Protein AF-A0AA39RAJ3-F1 (afdb_monomer_lite)

Structure (mmCIF, N/CA/C/O backbone):
data_AF-A0AA39RAJ3-F1
#
_entry.id   AF-A0AA39RAJ3-F1
#
loop_
_atom_site.group_PDB
_atom_site.id
_atom_site.type_symbol
_atom_site.label_atom_id
_atom_site.label_alt_id
_atom_site.label_comp_id
_atom_site.label_asym_id
_atom_site.label_entity_id
_atom_site.label_seq_id
_atom_site.pdbx_PDB_ins_code
_atom_site.Cartn_x
_atom_site.Cartn_y
_atom_site.Cartn_z
_atom_site.occupancy
_atom_site.B_iso_or_equiv
_atom_site.auth_seq_id
_atom_site.auth_comp_id
_atom_site.auth_asym_id
_atom_site.auth_atom_id
_atom_site.pdbx_PDB_model_num
ATOM 1 N N . MET A 1 1 ? -23.810 -35.023 -17.072 1.00 69.50 1 MET A N 1
ATOM 2 C CA . MET A 1 1 ? -22.510 -34.755 -17.723 1.00 69.50 1 MET A CA 1
ATOM 3 C C . MET A 1 1 ? -21.591 -34.206 -16.644 1.00 69.50 1 MET A C 1
ATOM 5 O O . MET A 1 1 ? -21.916 -33.168 -16.088 1.00 69.50 1 MET A O 1
ATOM 9 N N . TYR A 1 2 ? -20.558 -34.946 -16.240 1.00 70.69 2 TYR A N 1
ATOM 10 C CA . TYR A 1 2 ? -19.633 -34.488 -15.194 1.00 70.69 2 TYR A CA 1
ATOM 11 C C . TYR A 1 2 ? -18.594 -33.528 -15.793 1.00 70.69 2 TYR A C 1
ATOM 13 O O . TYR A 1 2 ? -18.220 -33.723 -16.954 1.00 70.69 2 TYR A O 1
ATOM 21 N N . PRO A 1 3 ? -18.133 -32.505 -15.050 1.00 80.19 3 PRO A N 1
ATOM 22 C CA . PRO A 1 3 ? -17.072 -31.625 -15.527 1.00 80.19 3 PRO A CA 1
ATOM 23 C C . PRO A 1 3 ? -15.796 -32.436 -15.785 1.00 80.19 3 PRO A C 1
ATOM 25 O O . PRO A 1 3 ? -15.388 -33.248 -14.953 1.00 80.19 3 PRO A O 1
ATOM 28 N N . GLN A 1 4 ? -15.185 -32.233 -16.953 1.00 83.88 4 GLN A N 1
ATOM 29 C CA . GLN A 1 4 ? -13.882 -32.806 -17.279 1.00 83.88 4 GLN A CA 1
ATOM 30 C C . GLN A 1 4 ? -12.780 -31.861 -16.804 1.00 83.88 4 GLN A C 1
ATOM 32 O O . GLN A 1 4 ? -12.799 -30.671 -17.118 1.00 83.88 4 GLN A O 1
ATOM 37 N N . TRP A 1 5 ? -11.817 -32.394 -16.058 1.00 88.38 5 TRP A N 1
ATOM 38 C CA . TRP A 1 5 ? -10.668 -31.640 -15.569 1.00 88.38 5 TRP A CA 1
ATOM 39 C C . TRP A 1 5 ? -9.470 -31.839 -16.491 1.00 88.38 5 TRP A C 1
ATOM 41 O O . TRP A 1 5 ? -9.233 -32.932 -17.004 1.00 88.38 5 TRP A O 1
ATOM 51 N N . ARG A 1 6 ? -8.687 -30.778 -16.667 1.00 90.00 6 ARG A N 1
ATOM 52 C CA . ARG A 1 6 ? -7.407 -30.797 -17.374 1.00 90.00 6 ARG A CA 1
ATOM 53 C C . ARG A 1 6 ? -6.354 -30.185 -16.464 1.00 90.00 6 ARG A C 1
ATOM 55 O O . ARG A 1 6 ? -6.543 -29.079 -15.965 1.00 90.00 6 ARG A O 1
ATOM 62 N N . TYR A 1 7 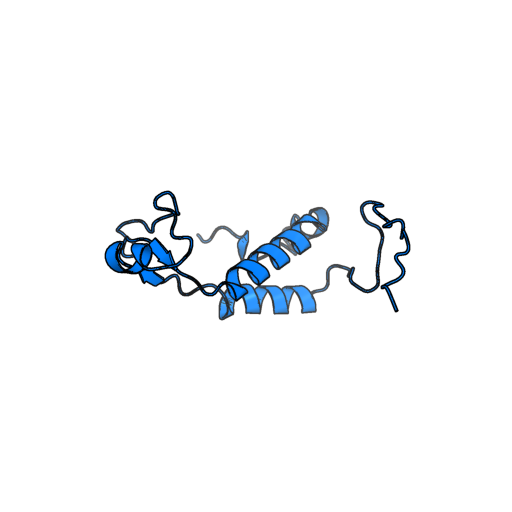? -5.228 -30.872 -16.313 1.00 90.81 7 TYR A N 1
ATOM 63 C CA . TYR A 1 7 ? -4.045 -30.296 -15.684 1.00 90.81 7 TYR A CA 1
ATOM 64 C C . TYR A 1 7 ? -3.390 -29.305 -16.647 1.00 90.81 7 TYR A C 1
ATOM 66 O O . TYR A 1 7 ? -3.108 -29.634 -17.800 1.00 90.81 7 TYR A O 1
ATOM 74 N N . VAL A 1 8 ? -3.166 -28.082 -16.175 1.00 89.81 8 VAL A N 1
ATOM 75 C CA . VAL A 1 8 ? -2.406 -27.054 -16.889 1.00 89.81 8 VAL A CA 1
ATOM 76 C C . VAL A 1 8 ? -1.191 -26.729 -16.043 1.00 89.81 8 VAL A C 1
ATOM 78 O O . VAL A 1 8 ? -1.331 -26.360 -14.879 1.00 89.81 8 VAL A O 1
ATOM 81 N N . GLN A 1 9 ? 0.001 -26.883 -16.614 1.00 89.44 9 GLN A N 1
ATOM 82 C CA . GLN A 1 9 ? 1.218 -26.440 -15.951 1.00 89.44 9 GLN A CA 1
ATOM 83 C C . GLN A 1 9 ? 1.277 -24.913 -16.011 1.00 89.44 9 GLN A C 1
ATOM 85 O O . GLN A 1 9 ? 1.274 -24.325 -17.091 1.00 89.44 9 GLN A O 1
ATOM 90 N N . PHE A 1 10 ? 1.305 -24.277 -14.844 1.00 86.56 10 PHE A N 1
ATOM 91 C CA . PHE A 1 10 ? 1.506 -22.839 -14.735 1.00 86.56 10 PHE A CA 1
ATOM 92 C C . PHE A 1 10 ? 2.958 -22.481 -15.080 1.00 86.56 10 PHE A C 1
ATOM 94 O O . PHE A 1 10 ? 3.891 -23.124 -14.594 1.00 86.56 10 PHE A O 1
ATOM 101 N N . ASN A 1 11 ? 3.151 -21.446 -15.901 1.00 85.12 11 ASN A N 1
ATOM 102 C CA . ASN A 1 11 ? 4.473 -20.886 -16.157 1.00 85.12 11 ASN A CA 1
ATOM 103 C C . ASN A 1 11 ? 4.895 -20.001 -14.972 1.00 85.12 11 ASN A C 1
ATOM 105 O O . ASN A 1 11 ? 4.522 -18.834 -14.897 1.00 85.12 11 ASN A O 1
ATOM 109 N N . GLY A 1 12 ? 5.656 -20.579 -14.042 1.00 83.69 12 GLY A N 1
ATOM 110 C CA . GLY A 1 12 ? 6.154 -19.904 -12.839 1.00 83.69 12 GLY A CA 1
ATOM 111 C C . GLY A 1 12 ? 7.522 -19.240 -12.987 1.00 83.69 12 GLY A C 1
ATOM 112 O O . GLY A 1 12 ? 8.151 -18.941 -11.974 1.00 83.69 12 GLY A O 1
ATOM 113 N N . THR A 1 13 ? 8.026 -19.049 -14.210 1.00 88.56 13 THR A N 1
ATOM 114 C CA . THR A 1 13 ? 9.309 -18.371 -14.426 1.00 88.56 13 THR A CA 1
ATOM 115 C C . THR A 1 13 ? 9.264 -16.947 -13.864 1.00 88.56 13 THR A C 1
ATOM 117 O O . THR A 1 13 ? 8.475 -16.111 -14.303 1.00 88.56 13 THR A O 1
ATOM 120 N N . LEU A 1 14 ? 10.137 -16.661 -12.893 1.00 81.81 14 LEU A N 1
ATOM 121 C CA . LEU A 1 14 ? 10.258 -15.333 -12.292 1.00 81.81 14 LEU A CA 1
ATOM 122 C C . LEU A 1 14 ? 10.655 -14.300 -13.355 1.00 81.81 14 LEU A C 1
ATOM 124 O O . LEU A 1 14 ? 11.609 -14.506 -14.101 1.00 81.81 14 LEU A O 1
ATOM 128 N N . GLY A 1 15 ? 9.911 -13.194 -13.422 1.00 77.69 15 GLY A N 1
ATOM 129 C CA . GLY A 1 15 ? 10.146 -12.118 -14.389 1.00 77.69 15 GLY A CA 1
ATOM 130 C C . GLY A 1 15 ? 9.638 -12.394 -15.809 1.00 77.69 15 GLY A C 1
ATOM 131 O O . GLY A 1 15 ? 9.877 -11.574 -16.697 1.00 77.69 15 GLY A O 1
ATOM 132 N N . HIS A 1 16 ? 8.930 -13.508 -16.044 1.00 83.69 16 HIS A N 1
ATOM 133 C CA . HIS A 1 16 ? 8.302 -13.773 -17.337 1.00 83.69 16 HIS A CA 1
ATOM 134 C C . HIS A 1 16 ? 7.307 -12.664 -17.692 1.00 83.69 16 HIS A C 1
ATOM 136 O O . HIS A 1 16 ? 6.356 -12.405 -16.953 1.00 83.69 16 HIS A O 1
ATOM 142 N N . GLN A 1 17 ? 7.541 -12.015 -18.832 1.00 84.06 17 GLN A N 1
ATOM 143 C CA . GLN A 1 17 ? 6.652 -10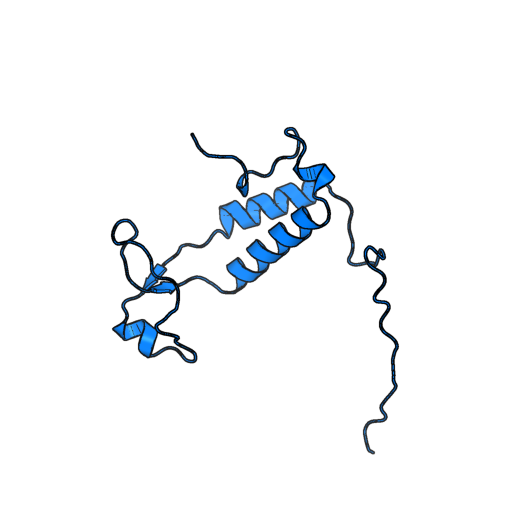.980 -19.337 1.00 84.06 17 GLN A CA 1
ATOM 144 C C . GLN A 1 17 ? 5.372 -11.621 -19.882 1.00 84.06 17 GLN A C 1
ATOM 146 O O . GLN A 1 17 ? 5.417 -12.589 -20.639 1.00 84.06 17 GLN A O 1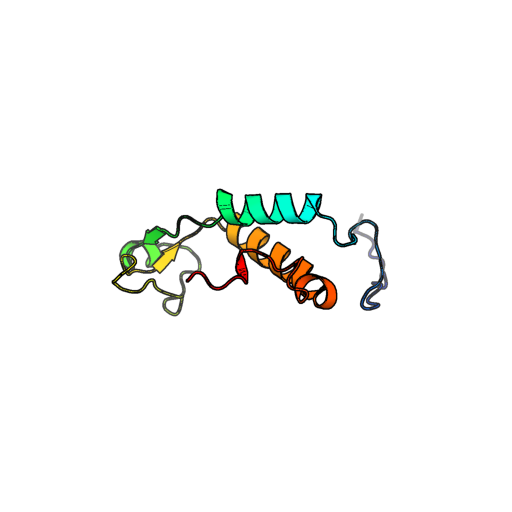
ATOM 151 N N . THR A 1 18 ? 4.233 -11.066 -19.495 1.00 84.88 18 THR A N 1
ATOM 152 C CA . THR A 1 18 ? 2.895 -11.429 -19.966 1.00 84.88 18 THR A CA 1
ATOM 153 C C . THR A 1 18 ? 2.207 -10.186 -20.529 1.00 84.88 18 THR A C 1
ATOM 155 O O . THR A 1 18 ? 2.723 -9.078 -20.421 1.00 84.88 18 THR A O 1
ATOM 158 N N . GLU A 1 19 ? 1.005 -10.326 -21.078 1.00 85.88 19 GLU A N 1
ATOM 159 C CA . GLU A 1 19 ? 0.182 -9.162 -21.451 1.00 85.88 19 GLU A CA 1
ATOM 160 C C . GLU A 1 19 ? -0.167 -8.251 -20.252 1.00 85.88 19 GLU A C 1
ATOM 162 O O . GLU A 1 19 ? -0.529 -7.092 -20.438 1.00 85.88 19 GLU A O 1
ATOM 167 N N . TRP A 1 20 ? -0.030 -8.764 -19.023 1.00 81.31 20 TRP A N 1
ATOM 168 C CA . TRP A 1 20 ? -0.301 -8.053 -17.771 1.00 81.31 20 TRP A CA 1
ATOM 169 C C . TRP A 1 20 ? 0.958 -7.460 -17.125 1.00 81.31 20 TRP A C 1
ATOM 171 O O . TRP A 1 20 ? 0.851 -6.746 -16.128 1.00 81.31 20 TRP A O 1
ATOM 181 N N . THR A 1 21 ? 2.150 -7.748 -17.658 1.00 82.50 21 THR A N 1
ATOM 182 C CA . THR A 1 21 ? 3.386 -7.081 -17.228 1.00 82.50 21 THR A CA 1
ATOM 183 C C . THR A 1 21 ? 3.600 -5.820 -18.050 1.00 82.50 21 THR A C 1
ATOM 185 O O . THR A 1 21 ? 3.391 -5.822 -19.260 1.00 82.50 21 THR A O 1
ATOM 188 N N . GLY A 1 22 ? 4.047 -4.748 -17.403 1.00 82.00 22 GLY A N 1
ATOM 189 C CA . GLY A 1 22 ? 4.358 -3.491 -18.070 1.00 82.00 22 GLY A CA 1
ATOM 190 C C . GLY A 1 22 ? 5.687 -2.926 -17.596 1.00 82.00 22 GLY A C 1
ATOM 191 O O . GLY A 1 22 ? 6.108 -3.177 -16.470 1.00 82.00 22 GLY A O 1
ATOM 192 N N . GLU A 1 23 ? 6.331 -2.155 -18.465 1.00 85.38 23 GLU A N 1
ATOM 193 C CA . GLU A 1 23 ? 7.498 -1.354 -18.104 1.00 85.38 23 GLU A CA 1
ATOM 194 C C . GLU A 1 23 ? 7.099 -0.175 -17.203 1.00 85.38 23 GLU A C 1
ATOM 196 O O . GLU A 1 23 ? 5.929 0.229 -17.141 1.00 85.38 23 GLU A O 1
ATOM 201 N N . THR A 1 24 ? 8.082 0.405 -16.512 1.00 84.88 24 THR A N 1
ATOM 202 C CA . THR A 1 24 ? 7.885 1.652 -15.769 1.00 84.88 24 THR A CA 1
ATOM 203 C C . THR A 1 24 ? 7.629 2.797 -16.744 1.00 84.88 24 THR A C 1
ATOM 205 O O . THR A 1 24 ? 8.378 2.995 -17.700 1.00 84.88 24 THR A O 1
ATOM 208 N N . ARG A 1 25 ? 6.540 3.548 -16.535 1.00 87.06 25 ARG A N 1
ATOM 209 C CA . ARG A 1 25 ? 6.154 4.664 -17.408 1.00 87.06 25 ARG A CA 1
ATOM 210 C C . ARG A 1 25 ? 5.552 5.816 -16.597 1.00 87.06 25 ARG A C 1
ATOM 212 O O . ARG A 1 25 ? 4.743 5.540 -15.701 1.00 87.06 25 ARG A O 1
ATOM 219 N N . PRO A 1 26 ? 5.864 7.084 -16.928 1.00 87.19 26 PRO A N 1
ATOM 220 C CA . PRO A 1 26 ? 5.384 8.244 -16.176 1.00 87.19 26 PRO A CA 1
ATOM 221 C C . PRO A 1 26 ? 3.860 8.311 -16.034 1.00 87.19 26 PRO A C 1
ATOM 223 O O . PRO A 1 26 ? 3.356 8.742 -15.001 1.00 87.19 26 PRO A O 1
ATOM 226 N N . GLU A 1 27 ? 3.099 7.863 -17.033 1.00 89.38 27 GLU A N 1
ATOM 227 C CA . GLU A 1 27 ? 1.636 7.854 -16.965 1.00 89.38 27 GLU A CA 1
ATOM 228 C C . GLU A 1 27 ? 1.096 6.862 -15.926 1.00 89.38 27 GLU A C 1
ATOM 230 O O . GLU A 1 27 ? 0.101 7.143 -15.257 1.00 89.38 27 GLU A O 1
ATOM 235 N N . VAL A 1 28 ? 1.769 5.723 -15.745 1.00 87.06 28 VAL A N 1
ATOM 236 C CA . VAL A 1 28 ? 1.400 4.710 -14.746 1.00 87.06 28 VAL A CA 1
ATOM 237 C C . VAL A 1 28 ? 1.777 5.212 -13.351 1.00 87.06 28 VAL A C 1
ATOM 239 O O . VAL A 1 28 ? 1.042 4.985 -12.388 1.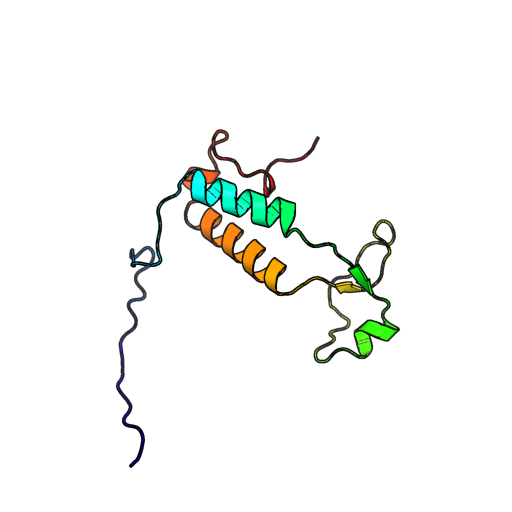00 87.06 28 VAL A O 1
ATOM 242 N N . ASP A 1 29 ? 2.885 5.941 -13.235 1.00 87.38 29 ASP A N 1
ATOM 243 C CA . ASP A 1 29 ? 3.276 6.621 -11.999 1.00 87.38 29 ASP A CA 1
ATOM 244 C C . ASP A 1 29 ? 2.282 7.713 -11.616 1.00 87.38 29 ASP A C 1
ATOM 246 O O . ASP A 1 29 ? 1.808 7.715 -10.484 1.00 87.38 29 ASP A O 1
ATOM 250 N N . ALA A 1 30 ? 1.862 8.554 -12.562 1.00 86.75 30 ALA A N 1
ATOM 251 C CA . ALA A 1 30 ? 0.866 9.594 -12.318 1.00 86.75 30 ALA A CA 1
ATOM 252 C C . ALA A 1 30 ? -0.484 9.018 -11.854 1.00 86.75 30 ALA A C 1
ATOM 254 O O . ALA A 1 30 ? -1.145 9.594 -10.990 1.00 86.75 30 ALA A O 1
ATOM 255 N N . VAL A 1 31 ? -0.910 7.872 -12.397 1.00 86.56 31 VAL A N 1
ATOM 256 C CA . VAL A 1 31 ? -2.112 7.172 -11.914 1.00 86.56 31 VAL A CA 1
ATOM 257 C C . VAL A 1 31 ? -1.895 6.619 -10.508 1.00 86.56 31 VAL A C 1
ATOM 259 O O . VAL A 1 31 ? -2.758 6.796 -9.653 1.00 86.56 31 VAL A O 1
ATOM 262 N N . GLY A 1 32 ? -0.740 6.003 -10.246 1.00 82.00 32 GLY A N 1
ATOM 263 C CA . GLY A 1 32 ? -0.377 5.516 -8.915 1.00 82.00 32 GLY A CA 1
ATOM 264 C C . GLY A 1 32 ? -0.326 6.637 -7.874 1.00 82.00 32 GLY A C 1
ATOM 265 O O . GLY A 1 32 ? -0.779 6.442 -6.750 1.00 82.00 32 GLY A O 1
ATOM 266 N N . GLU A 1 33 ? 0.154 7.823 -8.248 1.00 80.19 33 GLU A N 1
ATOM 267 C CA . GLU A 1 33 ? 0.150 9.018 -7.403 1.00 80.19 33 GLU A CA 1
ATOM 268 C C . GLU A 1 33 ? -1.254 9.555 -7.163 1.00 80.19 33 GLU A C 1
ATOM 270 O O . GLU A 1 33 ? -1.540 9.944 -6.040 1.00 80.19 33 GLU A O 1
ATOM 275 N N . LYS A 1 34 ? -2.147 9.532 -8.156 1.00 79.94 34 LYS A N 1
ATOM 276 C CA . LYS A 1 34 ? -3.561 9.885 -7.951 1.00 79.94 34 LYS A CA 1
ATOM 277 C C . LYS A 1 34 ? -4.271 8.873 -7.068 1.00 79.94 34 LYS A C 1
ATOM 279 O O . LYS A 1 34 ? -5.039 9.252 -6.204 1.00 79.94 34 LYS A O 1
ATOM 284 N N . TRP A 1 35 ? -4.008 7.580 -7.227 1.00 77.25 35 TRP A N 1
ATOM 285 C CA . TRP A 1 35 ? -4.568 6.571 -6.328 1.00 77.25 35 TRP A CA 1
ATOM 286 C C . TRP A 1 35 ? -4.004 6.696 -4.923 1.00 77.25 35 TRP A C 1
ATOM 288 O O . TRP A 1 35 ? -4.745 6.572 -3.960 1.00 77.25 35 TRP A O 1
ATOM 298 N N . ALA A 1 36 ? -2.711 6.975 -4.787 1.00 68.19 36 ALA A N 1
ATOM 299 C CA . ALA A 1 36 ? -2.157 7.317 -3.496 1.00 68.19 36 ALA A CA 1
ATOM 300 C C . ALA A 1 36 ? -2.851 8.584 -2.981 1.00 68.19 36 ALA A C 1
ATOM 302 O O . ALA A 1 36 ? -3.590 8.512 -2.033 1.00 68.19 36 ALA A O 1
ATOM 303 N N . HIS A 1 37 ? -2.729 9.737 -3.611 1.00 65.06 37 HIS A N 1
ATOM 304 C CA . HIS A 1 37 ? -3.244 10.998 -3.081 1.00 65.06 37 HIS A CA 1
ATOM 305 C C . HIS A 1 37 ? -4.778 11.057 -2.911 1.00 65.06 37 HIS A C 1
ATOM 307 O O . HIS A 1 37 ? -5.252 11.483 -1.862 1.00 65.06 37 HIS A O 1
ATOM 313 N N . ASP A 1 38 ? -5.544 10.603 -3.905 1.00 58.94 38 ASP A N 1
ATOM 314 C CA . ASP A 1 38 ? -7.007 10.746 -3.970 1.00 58.94 38 ASP A CA 1
ATOM 315 C C . ASP A 1 38 ? -7.757 9.513 -3.429 1.00 58.94 38 ASP A C 1
ATOM 317 O O . ASP A 1 38 ? -8.924 9.626 -3.056 1.00 58.94 38 ASP A O 1
ATOM 321 N N . LEU A 1 39 ? -7.114 8.334 -3.378 1.00 56.06 39 LEU A N 1
ATOM 322 C CA . LEU A 1 39 ? -7.666 7.126 -2.739 1.00 56.06 39 LEU A CA 1
ATOM 323 C C . LEU A 1 39 ? -6.937 6.750 -1.441 1.00 56.06 39 LEU A C 1
ATOM 325 O O . LEU A 1 39 ? -7.288 5.719 -0.857 1.00 56.06 39 LEU A O 1
ATOM 329 N N . LEU A 1 40 ? -5.961 7.544 -0.959 1.00 56.47 40 LEU A N 1
ATOM 330 C CA . LEU A 1 40 ? -5.420 7.406 0.398 1.00 56.47 40 LEU A CA 1
ATOM 331 C C . LEU A 1 40 ? -6.523 7.759 1.383 1.00 56.47 40 LEU A C 1
ATOM 333 O O . LEU A 1 40 ? -6.669 8.883 1.846 1.00 56.47 40 LEU A O 1
ATOM 337 N N . VAL A 1 41 ? -7.279 6.717 1.683 1.00 59.31 41 VAL A N 1
ATOM 338 C CA . VAL A 1 41 ? -7.619 6.289 3.020 1.00 59.31 41 VAL A CA 1
ATOM 339 C C . VAL A 1 41 ? -7.874 7.445 3.971 1.00 59.31 41 VAL A C 1
ATOM 341 O O . VAL A 1 41 ? -7.030 7.807 4.790 1.00 59.31 41 VAL A O 1
ATOM 344 N N . GLU A 1 42 ? -9.097 7.961 3.933 1.00 63.69 42 GLU A N 1
ATOM 345 C CA . GLU A 1 42 ? -9.672 8.475 5.165 1.00 63.69 42 GLU A CA 1
ATOM 346 C C . GLU A 1 42 ? -9.731 7.303 6.147 1.00 63.69 42 GLU A C 1
ATOM 348 O O . GLU A 1 42 ? -10.642 6.468 6.124 1.00 63.69 42 GLU A O 1
ATOM 353 N N . TYR A 1 43 ? -8.685 7.191 6.965 1.00 75.19 43 TYR A N 1
ATOM 354 C CA . TYR A 1 43 ? -8.685 6.295 8.101 1.00 75.19 43 TYR A CA 1
ATOM 355 C C . TYR A 1 43 ? -9.765 6.798 9.041 1.00 75.19 43 TYR A C 1
ATOM 357 O O . TYR A 1 43 ? -9.695 7.904 9.575 1.00 75.19 43 TYR A O 1
ATOM 365 N N . ALA A 1 44 ? -10.784 5.977 9.230 1.00 81.62 44 ALA A N 1
ATOM 366 C CA . ALA A 1 44 ? -11.793 6.240 10.227 1.00 81.62 44 ALA A CA 1
ATOM 367 C C . ALA A 1 44 ? -11.404 5.511 11.509 1.00 81.62 44 ALA A C 1
ATOM 369 O O . ALA A 1 44 ? -11.128 4.310 11.494 1.00 81.62 44 ALA A O 1
ATOM 370 N N . SER A 1 45 ? -11.444 6.233 12.623 1.00 90.56 45 SER A N 1
ATOM 371 C CA . SER A 1 45 ? -11.510 5.604 13.934 1.00 90.56 45 SER A CA 1
ATOM 372 C C . SER A 1 45 ? -12.902 5.013 14.125 1.00 90.56 45 SER A C 1
ATOM 374 O O . SER A 1 45 ? -13.908 5.710 13.955 1.00 90.56 45 SER A O 1
ATOM 376 N N . ILE A 1 46 ? -12.976 3.733 14.488 1.00 91.94 46 ILE A N 1
ATOM 377 C CA . ILE A 1 46 ? -14.214 3.136 14.989 1.00 91.94 46 ILE A CA 1
ATOM 378 C C . ILE A 1 46 ? -14.032 2.649 16.430 1.00 91.94 46 ILE A C 1
ATOM 380 O O . ILE A 1 46 ? -13.004 2.050 16.768 1.00 91.94 46 ILE A O 1
ATOM 384 N N . PRO A 1 47 ? -15.024 2.878 17.309 1.00 93.31 47 PRO A N 1
ATOM 385 C CA . PRO A 1 47 ? -14.944 2.419 18.684 1.00 93.31 47 PRO A CA 1
ATOM 386 C C . PRO A 1 47 ? -15.001 0.892 18.741 1.00 93.31 47 PRO A C 1
ATOM 388 O O . PRO A 1 47 ? -15.647 0.236 17.920 1.00 93.31 47 PRO A O 1
ATOM 391 N N . GLU A 1 48 ? -14.376 0.320 19.767 1.00 93.56 48 GLU A N 1
ATOM 392 C CA . GLU A 1 48 ? -14.313 -1.131 19.977 1.00 93.56 48 GLU A CA 1
ATOM 393 C C . GLU A 1 48 ? -15.702 -1.791 20.034 1.00 93.56 48 GLU A C 1
ATOM 395 O O . GLU A 1 48 ? -15.891 -2.902 19.542 1.00 93.56 48 GLU A O 1
ATOM 400 N N . THR A 1 49 ? -16.703 -1.087 20.570 1.00 94.69 49 THR A N 1
ATOM 401 C CA . THR A 1 49 ? -18.100 -1.548 20.621 1.00 94.69 49 THR A CA 1
ATOM 402 C C . THR A 1 49 ? -18.725 -1.732 19.238 1.00 94.69 49 THR A C 1
ATOM 404 O O . THR A 1 49 ? -19.590 -2.594 19.072 1.00 94.69 49 THR A O 1
ATOM 407 N N . THR A 1 50 ? -18.300 -0.945 18.247 1.00 94.06 50 THR A N 1
ATOM 408 C CA . THR A 1 50 ? -18.697 -1.098 16.842 1.00 94.06 50 THR A CA 1
ATOM 409 C C . THR A 1 50 ? -17.845 -2.161 16.160 1.00 94.06 50 THR A C 1
ATOM 411 O O . THR A 1 50 ? -18.395 -3.015 15.471 1.00 94.06 50 THR A O 1
ATOM 414 N N . PHE A 1 51 ? -16.529 -2.161 16.394 1.00 93.25 51 PHE A N 1
ATOM 415 C CA . PHE A 1 51 ? -15.602 -3.128 15.800 1.00 93.25 51 PHE A CA 1
ATOM 416 C C . PHE A 1 51 ? -15.979 -4.579 16.129 1.00 93.25 51 PHE A C 1
ATOM 418 O O . PHE A 1 51 ? -16.091 -5.398 15.225 1.00 93.25 51 PHE A O 1
ATOM 425 N N . LYS A 1 52 ? -16.309 -4.876 17.394 1.00 94.06 52 LYS A N 1
ATOM 426 C CA . LYS A 1 52 ? -16.736 -6.214 17.853 1.00 94.06 52 LYS A CA 1
ATOM 427 C C . LYS A 1 52 ? -17.989 -6.765 17.158 1.00 94.06 52 LYS A C 1
ATOM 429 O O . LYS A 1 52 ? -18.269 -7.952 17.279 1.00 94.06 52 LYS A O 1
ATOM 434 N N . LYS A 1 53 ? -18.765 -5.921 16.469 1.00 94.94 53 LYS A N 1
ATOM 435 C CA . LYS A 1 53 ? -19.959 -6.336 15.712 1.00 94.94 53 LYS A CA 1
ATOM 436 C C . LYS A 1 53 ? -19.636 -6.743 14.272 1.00 94.94 53 LYS A C 1
ATOM 438 O O . LYS A 1 53 ? -20.515 -7.263 13.588 1.00 94.94 53 LYS A O 1
ATOM 443 N N . LEU A 1 54 ? -18.421 -6.473 13.793 1.00 89.38 54 LEU A N 1
ATOM 444 C CA . LEU A 1 54 ? -17.994 -6.827 12.444 1.00 89.38 54 LEU A CA 1
ATOM 445 C C . LEU A 1 54 ? -17.653 -8.320 12.373 1.00 89.38 54 LEU A C 1
ATOM 447 O O . LEU A 1 54 ? -17.045 -8.884 13.282 1.00 89.38 54 LEU A O 1
ATOM 451 N N . HIS A 1 55 ? -18.028 -8.966 11.270 1.00 88.94 55 HIS A N 1
ATOM 452 C CA . HIS A 1 55 ? -17.580 -10.328 10.993 1.00 88.94 55 HIS A CA 1
ATOM 453 C C . HIS A 1 55 ? -16.064 -10.342 10.779 1.00 88.94 55 HIS A C 1
ATOM 455 O O . HIS A 1 55 ? -15.547 -9.539 10.008 1.00 88.94 55 HIS A O 1
ATOM 461 N N . GLY A 1 56 ? -15.369 -11.262 11.452 1.00 86.38 56 GLY A N 1
ATOM 462 C CA . GLY A 1 56 ? -13.908 -11.358 11.382 1.00 86.38 56 GLY A CA 1
ATOM 463 C C . GLY A 1 56 ? -13.164 -10.315 12.221 1.00 86.38 56 GLY A C 1
ATOM 464 O O . GLY A 1 56 ? -11.976 -10.114 12.001 1.00 86.38 56 GLY A O 1
ATOM 465 N N . ALA A 1 57 ? -13.837 -9.647 13.165 1.00 89.38 57 ALA A N 1
ATOM 466 C CA . ALA A 1 57 ? -13.190 -8.724 14.090 1.00 89.38 57 ALA A CA 1
ATOM 467 C C . ALA A 1 57 ? -12.139 -9.446 14.952 1.00 89.38 57 ALA A C 1
ATOM 469 O O . ALA A 1 57 ? -12.483 -10.265 15.806 1.00 89.38 57 ALA A O 1
ATOM 470 N N . ASP A 1 58 ? -10.870 -9.105 14.746 1.00 91.69 58 ASP A N 1
ATOM 471 C CA . ASP A 1 58 ? -9.741 -9.567 15.552 1.00 91.69 58 ASP A CA 1
ATOM 472 C C . ASP A 1 58 ? -9.299 -8.453 16.506 1.00 91.69 58 ASP A C 1
ATOM 474 O O . ASP A 1 58 ? -8.942 -7.356 16.069 1.00 91.69 58 ASP A O 1
ATOM 478 N N . LEU A 1 59 ? -9.332 -8.715 17.815 1.00 88.94 59 LEU A N 1
ATOM 479 C CA . LEU A 1 59 ? -9.012 -7.701 18.818 1.00 88.94 59 LEU A CA 1
ATOM 480 C C . LEU A 1 59 ? -7.538 -7.283 18.810 1.00 88.94 59 LEU A C 1
ATOM 482 O O . LEU A 1 59 ? -7.256 -6.173 19.274 1.00 88.94 59 LEU A O 1
ATOM 486 N N . GLU A 1 60 ? -6.667 -8.100 18.215 1.00 91.44 60 GLU A N 1
ATOM 487 C CA . GLU A 1 60 ? -5.247 -7.812 17.982 1.00 91.44 60 GLU A CA 1
ATOM 488 C C . GLU A 1 60 ? -5.011 -6.951 16.726 1.00 91.44 60 GLU A C 1
ATOM 490 O O . GLU A 1 60 ? -3.876 -6.592 16.410 1.00 91.44 60 GLU A O 1
ATOM 495 N N . SER A 1 61 ? -6.080 -6.575 16.009 1.00 88.75 61 SER A N 1
ATOM 496 C CA . SER A 1 61 ? -5.987 -5.654 14.873 1.00 88.75 61 SER A CA 1
ATOM 497 C C . SER A 1 61 ? -5.401 -4.306 15.290 1.00 88.75 61 SER A C 1
ATOM 499 O O . SER A 1 61 ? -5.646 -3.797 16.387 1.00 88.75 61 SER A O 1
ATOM 501 N N . ALA A 1 62 ? -4.673 -3.690 14.360 1.00 87.00 62 ALA A N 1
ATOM 502 C CA . ALA A 1 62 ? -4.031 -2.404 14.571 1.00 87.00 62 ALA A CA 1
ATOM 503 C C . ALA A 1 62 ? -5.032 -1.307 14.987 1.00 87.00 62 ALA A C 1
ATOM 505 O O . ALA A 1 62 ? -6.156 -1.203 14.481 1.00 87.00 62 ALA A O 1
ATOM 506 N N . ARG A 1 63 ? -4.584 -0.458 15.915 1.00 90.00 63 ARG A N 1
ATOM 507 C CA . ARG A 1 63 ? -5.347 0.654 16.487 1.00 90.00 63 ARG A CA 1
ATOM 508 C C . ARG A 1 63 ? -4.676 1.979 16.145 1.00 90.00 63 ARG A C 1
ATOM 510 O O . ARG A 1 63 ? -3.451 2.045 16.047 1.00 90.00 63 ARG A O 1
ATOM 517 N N . LEU A 1 64 ? -5.471 3.034 15.994 1.00 88.81 64 LEU A N 1
ATOM 518 C CA . LEU A 1 64 ? -4.928 4.390 15.903 1.00 88.81 64 LEU A CA 1
ATOM 519 C C . LEU A 1 64 ? -4.383 4.808 17.273 1.00 88.81 64 LEU A C 1
ATOM 521 O O . LEU A 1 64 ? -4.930 4.428 18.313 1.00 88.81 64 LEU A O 1
ATOM 525 N N . THR A 1 65 ? -3.321 5.614 17.284 1.00 88.94 65 THR A N 1
ATOM 526 C CA . THR A 1 65 ? -2.868 6.259 18.523 1.00 88.94 65 THR A CA 1
ATOM 527 C C . THR A 1 65 ? -3.907 7.295 18.978 1.00 88.94 65 THR A C 1
ATOM 529 O O . THR A 1 65 ? -4.736 7.739 18.173 1.00 88.94 65 THR A O 1
ATOM 532 N N . PRO A 1 66 ? -3.896 7.709 20.259 1.00 89.69 66 PRO A N 1
ATOM 533 C CA . PRO A 1 66 ? -4.827 8.723 20.758 1.00 89.69 66 PRO A CA 1
ATOM 534 C C . PRO A 1 66 ? -4.794 10.035 19.960 1.00 89.69 66 PRO A C 1
ATOM 536 O O . PRO A 1 66 ? -5.836 10.651 19.758 1.00 89.69 66 PRO A O 1
ATOM 539 N N . GLU A 1 67 ? -3.621 10.421 19.450 1.00 89.12 67 GLU A N 1
ATOM 540 C CA . GLU A 1 67 ? -3.411 11.617 18.618 1.00 89.12 67 GLU A CA 1
ATOM 541 C C . GLU A 1 67 ? -4.229 11.591 17.317 1.00 89.12 67 GLU A C 1
ATOM 543 O O . GLU A 1 67 ? -4.655 12.638 16.838 1.00 89.12 67 GLU A O 1
ATOM 548 N N . TYR A 1 68 ? -4.498 10.398 16.778 1.00 81.69 68 TYR A N 1
ATOM 549 C CA . TYR A 1 68 ? -5.290 10.191 15.561 1.00 81.69 68 TYR A CA 1
ATOM 550 C C . TYR A 1 68 ? -6.727 9.729 15.857 1.00 81.69 68 TYR A 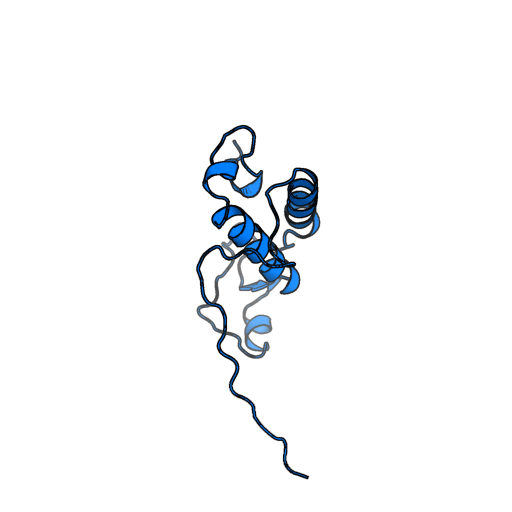C 1
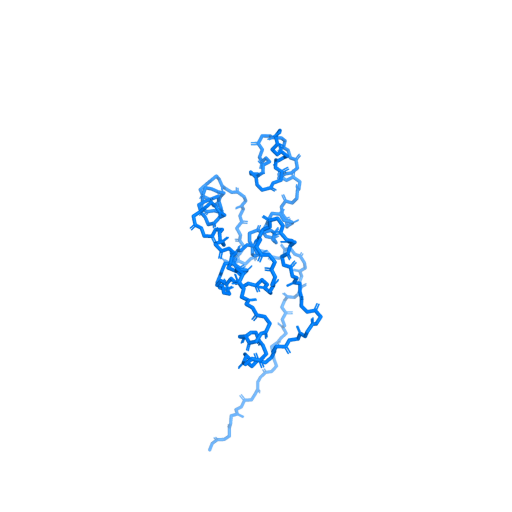ATOM 552 O O . TYR A 1 68 ? -7.402 9.183 14.987 1.00 81.69 68 TYR A O 1
ATOM 560 N N . GLY A 1 69 ? -7.213 9.935 17.086 1.00 84.75 69 GLY A N 1
ATOM 561 C CA . GLY A 1 69 ? -8.588 9.622 17.493 1.00 84.75 69 GLY A CA 1
ATOM 562 C C . GLY A 1 69 ? -8.776 8.258 18.164 1.00 84.75 69 GLY A C 1
ATOM 563 O O . GLY A 1 69 ? -9.885 7.946 18.596 1.00 84.75 69 GLY A O 1
ATOM 564 N N . GLY A 1 70 ? -7.716 7.455 18.310 1.00 89.81 70 GLY A N 1
ATOM 565 C CA . GLY A 1 70 ? -7.781 6.152 18.976 1.00 89.81 70 GLY A CA 1
ATOM 566 C C . GLY A 1 70 ? -8.661 5.130 18.247 1.00 89.81 70 GLY A C 1
ATOM 567 O O . GLY A 1 70 ? -9.051 5.316 17.098 1.00 89.81 70 GLY A O 1
ATOM 568 N N . GLY A 1 71 ? -9.012 4.036 18.922 1.00 92.94 71 GLY A N 1
ATOM 569 C CA . GLY A 1 71 ? -9.926 3.027 18.374 1.00 92.94 71 GLY A CA 1
ATOM 570 C C . GLY A 1 71 ? -9.318 2.162 17.266 1.00 92.94 71 GLY A C 1
ATOM 571 O O . GLY A 1 71 ? -8.111 2.170 17.030 1.00 92.94 71 GLY A O 1
ATOM 572 N N . TYR A 1 72 ? -10.169 1.365 16.624 1.00 93.06 72 TYR A N 1
ATOM 573 C CA . TYR A 1 72 ? -9.758 0.465 15.549 1.00 93.06 72 TYR A CA 1
ATOM 574 C C . TYR A 1 72 ? -9.694 1.205 14.220 1.00 93.06 72 TYR A C 1
ATOM 576 O O . TYR A 1 72 ? -10.552 2.041 13.923 1.00 93.06 72 TYR A O 1
ATOM 584 N N . ILE A 1 73 ? -8.679 0.871 13.425 1.00 88.81 73 ILE A N 1
ATOM 585 C CA . ILE A 1 73 ? -8.496 1.434 12.092 1.00 88.81 73 ILE A CA 1
ATOM 586 C C . ILE A 1 73 ? -9.564 0.854 11.161 1.00 88.81 73 ILE A C 1
ATOM 588 O O . ILE A 1 73 ? -9.695 -0.363 11.030 1.00 88.81 73 ILE A O 1
ATOM 592 N N . ARG A 1 74 ? -10.298 1.725 10.469 1.00 82.88 74 ARG A N 1
ATOM 593 C CA . ARG A 1 74 ? -11.184 1.356 9.363 1.00 82.88 74 ARG A CA 1
ATOM 594 C C . ARG A 1 74 ? -10.775 2.101 8.100 1.00 82.88 74 ARG A C 1
ATOM 596 O O . ARG A 1 74 ? -10.560 3.309 8.130 1.00 82.88 74 ARG A O 1
ATOM 603 N N . PHE A 1 75 ? -10.779 1.386 6.984 1.00 80.81 75 PHE A N 1
ATOM 604 C CA . PHE A 1 75 ? -10.608 1.934 5.642 1.00 80.81 75 PHE A CA 1
ATOM 605 C C . PHE A 1 75 ? -11.449 1.160 4.624 1.00 80.81 75 PHE A C 1
ATOM 607 O O . PHE A 1 75 ? -12.036 0.125 4.944 1.00 80.81 75 PHE A O 1
ATOM 614 N N . LEU A 1 76 ? -11.552 1.684 3.403 1.00 80.19 76 LEU A N 1
ATOM 615 C CA . LEU A 1 76 ? -12.188 0.968 2.303 1.00 80.19 76 LEU A CA 1
ATOM 616 C C . LEU A 1 76 ? -11.227 -0.093 1.771 1.00 80.19 76 LEU A C 1
ATOM 618 O O . LEU A 1 76 ? -10.121 0.225 1.371 1.00 80.19 76 LEU A O 1
ATOM 622 N N . GLU A 1 77 ? -11.648 -1.350 1.691 1.00 79.94 77 GLU A N 1
ATOM 623 C CA . GLU A 1 77 ? -10.737 -2.436 1.303 1.00 79.94 77 GLU A CA 1
ATOM 624 C C . GLU A 1 77 ? -10.122 -2.255 -0.102 1.00 79.94 77 GLU A C 1
ATOM 626 O O . GLU A 1 77 ? -8.999 -2.683 -0.366 1.00 79.94 77 GLU A O 1
ATOM 631 N N . VAL A 1 78 ? -10.811 -1.541 -0.999 1.00 81.31 78 VAL A N 1
ATOM 632 C CA . VAL A 1 78 ? -10.271 -1.171 -2.318 1.00 81.31 78 VAL A CA 1
ATOM 633 C C . VAL A 1 78 ? -8.991 -0.334 -2.212 1.00 81.31 78 VAL A C 1
ATOM 635 O O . VAL A 1 78 ? -8.083 -0.504 -3.025 1.00 81.31 78 VAL A O 1
ATOM 638 N N . SER A 1 79 ? -8.871 0.528 -1.198 1.00 79.25 79 SER A N 1
ATOM 639 C CA . SER A 1 79 ? -7.684 1.366 -1.030 1.00 79.25 79 SER A CA 1
ATOM 640 C C . SER A 1 79 ? -6.475 0.539 -0.601 1.00 79.25 79 SER A C 1
ATOM 642 O O . SER A 1 79 ? -5.376 0.771 -1.097 1.00 79.25 79 SER A O 1
ATOM 644 N N . HIS A 1 80 ? -6.673 -0.462 0.262 1.00 78.56 80 HIS A N 1
ATOM 645 C CA . HIS A 1 80 ? -5.615 -1.383 0.677 1.00 78.56 80 HIS A CA 1
ATOM 646 C C . HIS A 1 80 ? -5.093 -2.213 -0.502 1.00 78.56 80 HIS A C 1
ATOM 648 O O . HIS A 1 80 ? -3.881 -2.277 -0.712 1.00 78.56 80 HIS A O 1
ATOM 654 N N . HIS A 1 81 ? -5.989 -2.749 -1.335 1.00 84.25 81 HIS A N 1
ATOM 655 C CA . HIS A 1 81 ? -5.598 -3.469 -2.548 1.00 84.25 81 HIS A CA 1
ATOM 656 C C . HIS A 1 81 ? -4.767 -2.598 -3.498 1.00 84.25 81 HIS A C 1
ATOM 658 O O . HIS A 1 81 ? -3.697 -3.021 -3.937 1.00 84.25 81 HIS A O 1
ATOM 664 N N . LEU A 1 82 ? -5.222 -1.377 -3.800 1.00 83.94 82 LEU A N 1
ATOM 665 C CA . LEU A 1 82 ? -4.523 -0.486 -4.734 1.00 83.94 82 LEU A CA 1
ATOM 666 C C . LEU A 1 82 ? -3.186 0.022 -4.177 1.00 83.94 82 LEU A C 1
ATOM 668 O O . LEU A 1 82 ? -2.205 0.091 -4.919 1.00 83.94 82 LEU A O 1
ATOM 672 N N . HIS A 1 83 ? -3.121 0.323 -2.876 1.00 78.88 83 HIS A N 1
ATOM 673 C CA . HIS A 1 83 ? -1.883 0.698 -2.192 1.00 78.88 83 HIS A CA 1
ATOM 674 C C . HIS A 1 83 ? -0.828 -0.410 -2.298 1.00 78.88 83 HIS A C 1
ATOM 676 O O . HIS A 1 83 ? 0.284 -0.171 -2.776 1.00 78.88 83 HIS A O 1
ATOM 682 N N . CYS A 1 84 ? -1.196 -1.631 -1.906 1.00 83.06 84 CYS A N 1
ATOM 683 C CA . CYS A 1 84 ? -0.297 -2.779 -1.943 1.00 83.06 84 CYS A CA 1
ATOM 684 C C . CYS A 1 84 ? 0.097 -3.142 -3.380 1.00 83.06 84 CYS A C 1
ATOM 686 O O . CYS A 1 84 ? 1.270 -3.408 -3.635 1.00 83.06 84 CYS A O 1
ATOM 688 N N . LEU A 1 85 ? -0.836 -3.083 -4.338 1.00 86.81 85 LEU A N 1
ATOM 689 C CA . LEU A 1 85 ? -0.538 -3.319 -5.753 1.00 86.81 85 LEU A CA 1
ATOM 690 C C . LEU A 1 85 ? 0.487 -2.313 -6.295 1.00 86.81 85 LEU A C 1
ATOM 692 O O . LEU A 1 85 ? 1.429 -2.708 -6.984 1.00 86.81 85 LEU A O 1
ATOM 696 N N . ASN A 1 86 ? 0.347 -1.030 -5.951 1.00 85.62 86 ASN A N 1
ATOM 697 C CA . ASN A 1 86 ? 1.308 -0.006 -6.353 1.00 85.62 86 ASN A CA 1
ATOM 698 C C . ASN A 1 86 ? 2.694 -0.261 -5.735 1.00 85.62 86 ASN A C 1
ATOM 700 O O . ASN A 1 86 ? 3.704 -0.182 -6.435 1.00 85.62 86 ASN A O 1
ATOM 704 N N . ILE A 1 87 ? 2.758 -0.629 -4.449 1.00 86.06 87 ILE A N 1
ATOM 705 C CA . ILE A 1 87 ? 4.023 -0.990 -3.787 1.00 86.06 87 ILE A CA 1
ATOM 706 C C . ILE A 1 87 ? 4.671 -2.204 -4.453 1.00 86.06 87 ILE A C 1
ATOM 708 O O . ILE A 1 87 ? 5.870 -2.169 -4.723 1.00 86.06 87 ILE A O 1
ATOM 712 N N . LEU A 1 88 ? 3.905 -3.252 -4.761 1.00 88.31 88 LEU A N 1
ATOM 713 C CA . LEU A 1 88 ? 4.420 -4.445 -5.436 1.00 88.31 88 LEU A CA 1
ATOM 714 C C . LEU A 1 88 ? 4.981 -4.109 -6.818 1.00 88.31 88 LEU A C 1
ATOM 716 O O . LEU A 1 88 ? 6.102 -4.510 -7.129 1.00 88.31 88 LEU A O 1
ATOM 720 N N . ARG A 1 89 ? 4.253 -3.313 -7.611 1.00 87.88 89 ARG A N 1
ATOM 721 C CA . ARG A 1 89 ? 4.732 -2.798 -8.902 1.00 87.88 89 ARG A CA 1
ATOM 722 C C . ARG A 1 89 ? 6.085 -2.099 -8.746 1.00 87.88 89 ARG A C 1
ATOM 724 O O . ARG A 1 89 ? 7.015 -2.382 -9.494 1.00 87.88 89 ARG A O 1
ATOM 731 N N . MET A 1 90 ? 6.220 -1.219 -7.754 1.00 87.81 90 MET A N 1
ATOM 732 C CA . MET A 1 90 ? 7.479 -0.506 -7.501 1.00 87.81 90 MET A CA 1
ATOM 733 C C . MET A 1 90 ? 8.594 -1.426 -6.992 1.00 87.81 90 MET A C 1
ATOM 735 O O . MET A 1 90 ? 9.750 -1.241 -7.361 1.00 87.81 90 MET A O 1
ATOM 739 N N . GLY A 1 91 ? 8.257 -2.447 -6.202 1.00 88.88 91 GLY A N 1
ATOM 740 C CA . GLY A 1 91 ? 9.200 -3.458 -5.722 1.00 88.88 91 GLY A CA 1
ATOM 741 C C . GLY A 1 91 ? 9.765 -4.338 -6.840 1.00 88.88 91 GLY A C 1
ATOM 742 O O . GLY A 1 91 ? 10.951 -4.661 -6.812 1.00 88.88 91 GLY A O 1
ATOM 743 N N . VAL A 1 92 ? 8.955 -4.671 -7.851 1.00 87.69 92 VAL A N 1
ATOM 744 C CA . VAL A 1 92 ? 9.406 -5.405 -9.049 1.00 87.69 92 VAL A CA 1
ATOM 745 C C . VAL A 1 92 ? 10.393 -4.572 -9.877 1.00 87.69 92 VAL A C 1
ATOM 747 O O . VAL A 1 92 ? 11.342 -5.122 -10.427 1.00 87.69 92 VAL A O 1
ATOM 750 N N . HIS A 1 93 ? 10.230 -3.247 -9.905 1.00 89.12 93 HIS A N 1
ATOM 751 C CA . HIS A 1 93 ? 11.120 -2.315 -10.610 1.00 89.12 93 HIS A CA 1
ATOM 752 C C . HIS A 1 93 ? 11.985 -1.488 -9.649 1.00 89.12 93 HIS A C 1
ATOM 754 O O . HIS A 1 93 ? 12.200 -0.291 -9.850 1.00 89.12 93 HIS A O 1
ATOM 760 N N . LYS A 1 94 ? 12.481 -2.121 -8.583 1.00 89.25 94 LYS A N 1
ATOM 761 C CA . LYS A 1 94 ? 13.228 -1.461 -7.503 1.00 89.25 94 LYS A CA 1
ATOM 762 C C . LYS A 1 94 ? 14.358 -0.559 -8.013 1.00 89.25 94 LYS A C 1
ATOM 764 O O . LYS A 1 94 ? 14.461 0.580 -7.570 1.00 89.25 94 LYS A O 1
ATOM 769 N N . ASP A 1 95 ? 15.163 -1.039 -8.959 1.00 90.25 95 ASP A N 1
ATOM 770 C CA . ASP A 1 95 ? 16.322 -0.300 -9.483 1.00 90.25 95 ASP A CA 1
ATOM 771 C C . ASP A 1 95 ? 15.925 1.002 -10.201 1.00 90.25 95 ASP A C 1
ATOM 773 O O . ASP A 1 95 ? 16.686 1.971 -10.209 1.00 90.25 95 ASP A O 1
ATOM 777 N N . TYR A 1 96 ? 14.716 1.054 -10.767 1.00 90.88 96 TYR A N 1
ATOM 778 C CA . TYR A 1 96 ? 14.152 2.270 -11.347 1.00 90.88 96 TYR A CA 1
ATOM 779 C C . TYR A 1 96 ? 13.753 3.261 -10.245 1.00 90.88 96 TYR A C 1
ATOM 781 O O . TYR A 1 96 ? 14.219 4.397 -10.233 1.00 90.88 96 TYR A O 1
ATOM 789 N N . TYR A 1 97 ? 12.957 2.817 -9.266 1.00 89.88 97 TYR A N 1
ATOM 790 C CA . TYR A 1 97 ? 12.401 3.690 -8.220 1.00 89.88 97 TYR A CA 1
ATOM 791 C C . TYR A 1 97 ? 13.390 4.073 -7.107 1.00 89.88 97 TYR A C 1
ATOM 793 O O . TYR A 1 97 ? 13.099 4.965 -6.307 1.00 89.88 97 TYR A O 1
ATOM 801 N N . MET A 1 98 ? 14.558 3.428 -7.043 1.00 88.06 98 MET A N 1
ATOM 802 C CA . MET A 1 98 ? 15.659 3.829 -6.161 1.00 88.06 98 MET A CA 1
ATOM 803 C C . MET A 1 98 ? 16.435 5.049 -6.667 1.00 88.06 98 MET A C 1
ATOM 805 O O . MET A 1 98 ? 17.184 5.652 -5.899 1.00 88.06 98 MET A O 1
ATOM 809 N N . GLN A 1 99 ? 16.260 5.432 -7.931 1.00 90.06 99 GLN A N 1
ATOM 810 C CA . GLN A 1 99 ? 16.865 6.642 -8.476 1.00 90.06 99 GLN A CA 1
ATOM 811 C C . GLN A 1 99 ? 16.088 7.866 -7.995 1.00 90.06 99 GLN A C 1
ATOM 813 O O . GLN A 1 99 ? 14.862 7.899 -8.076 1.00 90.06 99 GLN A O 1
ATOM 818 N N . GLU A 1 100 ? 16.793 8.904 -7.538 1.00 86.19 100 GLU A N 1
ATOM 819 C CA . GLU A 1 100 ? 16.154 10.090 -6.948 1.00 86.19 100 GLU A CA 1
ATOM 820 C C . GLU A 1 100 ? 15.166 10.766 -7.918 1.00 86.19 100 GLU A C 1
ATOM 822 O O . GLU A 1 100 ? 14.094 11.203 -7.509 1.00 86.19 100 GLU A O 1
ATOM 827 N N . ALA A 1 101 ? 15.470 10.754 -9.222 1.00 87.00 101 ALA A N 1
ATOM 828 C CA . ALA A 1 101 ? 14.601 11.285 -10.276 1.00 87.00 101 ALA A CA 1
ATOM 829 C C . ALA A 1 101 ? 13.236 10.576 -10.376 1.00 87.00 101 ALA A C 1
ATOM 831 O O . ALA A 1 101 ? 12.263 11.176 -10.831 1.00 87.00 101 ALA A O 1
ATOM 832 N N . HIS A 1 102 ? 13.158 9.317 -9.945 1.00 87.19 102 HIS A N 1
ATOM 833 C CA . HIS A 1 102 ? 11.971 8.466 -10.051 1.00 87.19 102 HIS A CA 1
ATOM 834 C C . HIS A 1 102 ? 11.371 8.122 -8.690 1.00 87.19 102 HIS A C 1
ATOM 836 O O . HIS A 1 102 ? 10.403 7.369 -8.614 1.00 87.19 102 HIS A O 1
ATOM 842 N N . LYS A 1 103 ? 11.918 8.672 -7.601 1.00 84.00 103 LYS A N 1
ATOM 843 C CA . LYS A 1 103 ? 11.505 8.328 -6.245 1.00 84.00 103 LYS A CA 1
ATOM 844 C C . LYS A 1 103 ? 10.042 8.734 -6.002 1.00 84.00 103 LYS A C 1
ATOM 846 O O . LYS A 1 103 ? 9.749 9.935 -6.023 1.00 84.00 103 LYS A O 1
ATOM 851 N N . PRO A 1 104 ? 9.136 7.781 -5.729 1.00 77.44 104 PRO A N 1
ATOM 852 C CA . PRO A 1 104 ? 7.714 8.048 -5.514 1.00 77.44 104 PRO A CA 1
ATOM 853 C C . PRO A 1 104 ? 7.463 8.902 -4.272 1.00 77.44 104 PRO A C 1
ATOM 855 O O . PRO A 1 104 ? 8.161 8.747 -3.266 1.00 77.44 104 PRO A O 1
ATOM 858 N N . VAL A 1 105 ? 6.409 9.725 -4.292 1.00 74.69 105 VAL A N 1
ATOM 859 C CA . VAL A 1 105 ? 6.016 10.582 -3.154 1.00 74.69 105 VAL A CA 1
ATOM 860 C C . VAL A 1 105 ? 5.846 9.789 -1.854 1.00 74.69 105 VAL A C 1
ATOM 862 O O . VAL A 1 105 ? 6.256 10.266 -0.801 1.00 74.69 105 VAL A O 1
ATOM 865 N N . ILE A 1 106 ? 5.332 8.555 -1.914 1.00 71.06 106 ILE A N 1
ATOM 866 C CA . ILE A 1 106 ? 5.131 7.712 -0.722 1.00 71.06 106 ILE A CA 1
ATOM 867 C C . ILE A 1 106 ? 6.436 7.324 -0.001 1.00 71.06 106 ILE A C 1
ATOM 869 O O . ILE A 1 106 ? 6.396 6.968 1.172 1.00 71.06 106 ILE A O 1
ATOM 873 N N . PHE A 1 107 ? 7.583 7.391 -0.685 1.00 71.19 107 PHE A N 1
ATOM 874 C CA . PHE A 1 107 ? 8.909 7.101 -0.124 1.00 71.19 107 PHE A CA 1
ATOM 875 C C . PHE A 1 107 ? 9.746 8.367 0.095 1.00 71.19 107 PHE A C 1
ATOM 877 O O . PHE A 1 107 ? 10.903 8.284 0.523 1.00 71.19 107 PHE A O 1
ATOM 884 N N . ARG A 1 108 ? 9.198 9.547 -0.215 1.00 69.75 108 ARG A N 1
ATOM 885 C CA . ARG A 1 108 ? 9.828 10.822 0.124 1.00 69.75 108 ARG A CA 1
ATOM 886 C C . ARG A 1 108 ? 9.493 11.129 1.579 1.00 69.75 108 ARG A C 1
ATOM 888 O O . ARG A 1 108 ? 8.328 11.218 1.954 1.00 69.75 108 ARG A O 1
ATOM 895 N N . VAL A 1 109 ? 10.526 11.272 2.404 1.00 53.72 109 VAL A N 1
ATOM 896 C CA . VAL A 1 109 ? 10.367 11.736 3.785 1.00 53.72 109 VAL A CA 1
ATOM 897 C C . VAL A 1 109 ? 9.839 13.167 3.709 1.00 53.72 109 VAL A C 1
ATOM 899 O O . VAL A 1 109 ? 10.474 14.014 3.078 1.00 53.72 109 VAL A O 1
ATOM 902 N N . ARG A 1 110 ? 8.657 13.433 4.279 1.00 50.19 110 ARG A N 1
ATOM 903 C CA . ARG A 1 110 ? 8.200 14.818 4.438 1.00 50.19 110 ARG A CA 1
ATOM 904 C C . ARG A 1 110 ? 9.085 15.488 5.501 1.00 50.19 110 ARG A C 1
ATOM 906 O O . ARG A 1 110 ? 9.331 14.836 6.516 1.00 50.19 110 ARG A O 1
ATOM 913 N N . PRO A 1 111 ? 9.592 16.708 5.251 1.00 43.94 111 PRO A N 1
ATOM 914 C CA . PRO A 1 111 ? 10.342 17.467 6.247 1.00 43.94 111 PRO A CA 1
ATOM 915 C C . PRO A 1 111 ? 9.485 17.818 7.467 1.00 43.94 111 PRO A C 1
ATOM 917 O O . PRO A 1 111 ? 8.242 17.902 7.315 1.00 43.94 111 PRO A O 1
#

Radius of gyration: 19.79 Å; chains: 1; bounding box: 39×52×42 Å

Sequence (111 aa):
MYPQWRYVQFNGTLGHQTEWTGETRPEVDAVGEKWAHDLLVEYASIPETTFKKLHGADLESARLTPEYGGGYIRFLEVSHHLHCLNILRMGVHKDYYMQEAHKPVIFRVRP

InterPro domains:
  IPR021765 Mycotoxin biosynthesis protein UstYa-like [PF11807] (5-99)

Secondary structure (DSSP, 8-state):
-PPPP--------TT---TT-----HHHHHHHHHHHHHHS---EEE-HHHHTTSTT--TTS-B--GGGT-SEEE--HHHHHHHHHHHHHHHHTHHHHTSGGG--GGGSPP-

Organism: NCBI:txid184061

pLDDT: mean 83.08, std 9.89, range [43.94, 94.94]

Foldseek 3Di:
DDDDDDDDDDPPPPPDDDPPDDDDDVVVLVVLLCLCVVVPDPWDADAPVVLVPDPPRDPPADWDDVVSVTHHTDTDVVSVVSNVVSVVSCVSVVVQCVDPVNPHPVPDDDD